Protein AF-A0A958JFS1-F1 (afdb_monomer)

Structure (mmCIF, N/CA/C/O backbone):
data_AF-A0A958JFS1-F1
#
_entry.id   AF-A0A958JFS1-F1
#
loop_
_atom_site.group_PDB
_atom_site.id
_atom_site.type_symbol
_atom_site.label_atom_id
_atom_site.label_alt_id
_atom_site.label_comp_id
_atom_site.label_asym_id
_atom_site.label_entity_id
_atom_site.label_seq_id
_atom_site.pdbx_PDB_ins_code
_atom_site.Cartn_x
_atom_site.Cartn_y
_atom_site.Cartn_z
_atom_site.occupancy
_atom_site.B_iso_or_equiv
_atom_site.auth_seq_id
_atom_site.auth_comp_id
_atom_site.auth_asym_id
_atom_site.auth_atom_id
_atom_site.pdbx_PDB_model_num
ATOM 1 N N . MET A 1 1 ? -8.780 -6.084 36.131 1.00 48.03 1 MET A N 1
ATOM 2 C CA . MET A 1 1 ? -8.781 -6.385 34.684 1.00 48.03 1 MET A CA 1
ATOM 3 C C . MET A 1 1 ? -9.767 -5.438 34.034 1.00 48.03 1 MET A C 1
ATOM 5 O O . MET A 1 1 ? -10.961 -5.590 34.264 1.00 48.03 1 MET A O 1
ATOM 9 N N . SER A 1 2 ? -9.287 -4.419 33.327 1.00 59.31 2 SER A N 1
ATOM 10 C CA . SER A 1 2 ? -10.166 -3.522 32.574 1.00 59.31 2 SER A CA 1
ATOM 11 C C . SER A 1 2 ? -10.722 -4.296 31.380 1.00 59.31 2 SER A C 1
ATOM 13 O O . SER A 1 2 ? -9.956 -4.903 30.636 1.00 59.31 2 SER A O 1
ATOM 15 N N . ARG A 1 3 ? -12.049 -4.356 31.252 1.00 79.31 3 ARG A N 1
ATOM 16 C CA . ARG A 1 3 ? -12.719 -4.948 30.090 1.00 79.31 3 ARG A CA 1
ATOM 17 C C . ARG A 1 3 ? -12.800 -3.880 29.006 1.00 79.31 3 ARG A C 1
ATOM 19 O O . ARG A 1 3 ? -13.149 -2.745 29.317 1.00 79.31 3 ARG A O 1
ATOM 26 N N . VAL A 1 4 ? -12.476 -4.242 27.768 1.00 80.12 4 VAL A N 1
ATOM 27 C CA . VAL A 1 4 ? -12.742 -3.374 26.616 1.00 80.12 4 VAL A CA 1
ATOM 28 C C . VAL A 1 4 ? -14.264 -3.210 26.513 1.00 80.12 4 VAL A C 1
ATOM 30 O O . VAL A 1 4 ? -14.964 -4.226 26.581 1.00 80.12 4 VAL A O 1
ATOM 33 N N . PRO A 1 5 ? -14.798 -1.980 26.426 1.00 84.69 5 PRO A N 1
ATOM 34 C CA . PRO A 1 5 ? -16.216 -1.781 26.169 1.00 84.69 5 PRO A CA 1
ATOM 35 C C . PRO A 1 5 ? -16.504 -2.271 24.750 1.00 84.69 5 PRO A C 1
ATOM 37 O O . PRO A 1 5 ? -15.984 -1.715 23.794 1.00 84.69 5 PRO A O 1
ATOM 40 N N . VAL A 1 6 ? -17.278 -3.347 24.621 1.00 85.69 6 VAL A N 1
ATOM 41 C CA . VAL A 1 6 ? -17.679 -3.898 23.322 1.00 85.69 6 VAL A CA 1
ATOM 42 C C . VAL A 1 6 ? -19.110 -3.459 23.056 1.00 85.69 6 VAL A C 1
ATOM 44 O O . VAL A 1 6 ? -19.997 -3.745 23.862 1.00 85.69 6 VAL A O 1
ATOM 47 N N . VAL A 1 7 ? -19.318 -2.751 21.949 1.00 88.25 7 VAL A N 1
ATOM 48 C CA . VAL A 1 7 ? -20.652 -2.391 21.455 1.00 88.25 7 VAL A CA 1
ATOM 49 C C . VAL A 1 7 ? -21.212 -3.557 20.642 1.00 88.25 7 VAL A C 1
ATOM 51 O O . VAL A 1 7 ? -20.492 -4.171 19.855 1.00 88.25 7 VAL A O 1
ATOM 54 N N . ASP A 1 8 ? -22.491 -3.865 20.848 1.00 88.56 8 ASP A N 1
ATOM 55 C CA . ASP A 1 8 ? -23.222 -4.824 20.0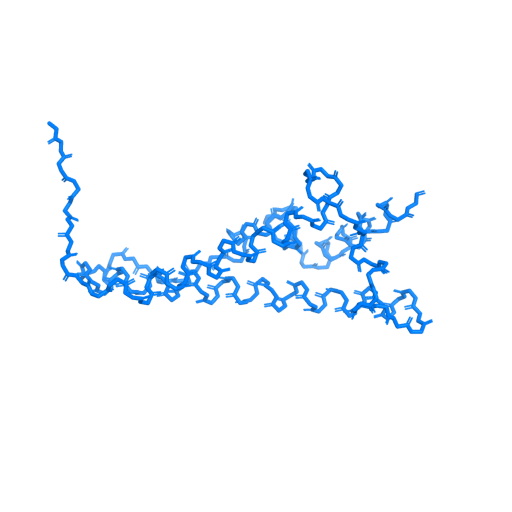20 1.00 88.56 8 ASP A CA 1
ATOM 56 C C . ASP A 1 8 ? -23.572 -4.158 18.681 1.00 88.56 8 ASP A C 1
ATOM 58 O O . ASP A 1 8 ? -24.324 -3.182 18.638 1.00 88.56 8 ASP A O 1
ATOM 62 N N . MET A 1 9 ? -22.960 -4.633 17.598 1.00 90.69 9 MET A N 1
ATOM 63 C CA . MET A 1 9 ? -23.079 -4.067 16.254 1.00 90.69 9 MET A CA 1
ATOM 64 C C . MET A 1 9 ? -23.013 -5.177 15.203 1.00 90.69 9 MET A C 1
ATOM 66 O O . MET A 1 9 ? -22.471 -6.250 15.459 1.00 90.69 9 MET A O 1
ATOM 70 N N . ASP A 1 10 ? -23.510 -4.918 13.992 1.00 91.88 10 ASP A N 1
ATOM 71 C CA . ASP A 1 10 ? -23.326 -5.867 12.893 1.00 91.88 10 ASP A CA 1
ATOM 72 C C . ASP A 1 10 ? -21.837 -6.006 12.537 1.00 91.88 10 ASP A C 1
ATOM 74 O O . ASP A 1 10 ? -21.156 -5.043 12.180 1.00 91.88 10 ASP A O 1
ATOM 78 N N . HIS A 1 11 ? -21.33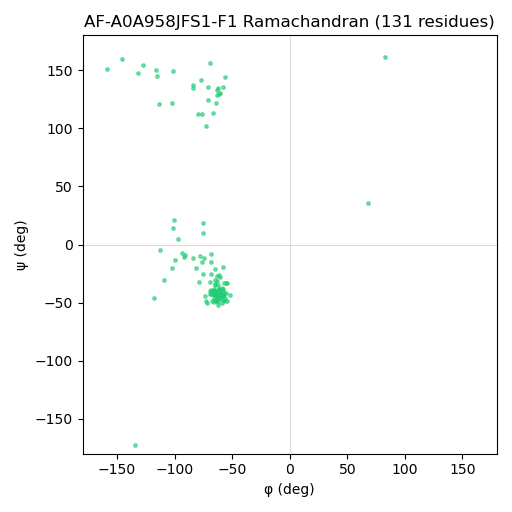5 -7.237 12.616 1.00 92.25 11 HIS A N 1
ATOM 79 C CA . HIS A 1 11 ? -19.947 -7.568 12.308 1.00 92.25 11 HIS A CA 1
ATOM 80 C C . HIS A 1 11 ? -19.745 -8.014 10.857 1.00 92.25 11 HIS A C 1
ATOM 82 O O . HIS A 1 11 ? -18.601 -8.164 10.428 1.00 92.25 11 HIS A O 1
ATOM 88 N N . THR A 1 12 ? -20.817 -8.202 10.080 1.00 95.94 12 THR A N 1
ATOM 89 C CA . THR A 1 12 ? -20.738 -8.735 8.712 1.00 95.94 12 THR A CA 1
ATOM 90 C C . THR A 1 12 ? -19.838 -7.876 7.825 1.00 95.94 12 THR A C 1
ATOM 92 O O . THR A 1 12 ? -18.943 -8.399 7.155 1.00 95.94 12 THR A O 1
ATOM 95 N N . ARG A 1 13 ? -20.023 -6.548 7.847 1.00 96.44 13 ARG A N 1
ATOM 96 C CA . ARG A 1 13 ? -19.222 -5.626 7.030 1.00 96.44 13 ARG A CA 1
ATOM 97 C C . ARG A 1 13 ? -17.777 -5.468 7.533 1.00 96.44 13 ARG A C 1
ATOM 99 O O . ARG A 1 13 ? -16.890 -5.648 6.697 1.00 96.44 13 ARG A O 1
ATOM 106 N N . PRO A 1 14 ? -17.501 -5.217 8.831 1.00 96.44 14 PRO A N 1
ATOM 107 C CA . PRO A 1 14 ? -16.129 -5.182 9.350 1.00 96.44 14 PRO A CA 1
ATOM 108 C C . PRO A 1 14 ? -15.330 -6.455 9.067 1.00 96.44 14 PRO A C 1
ATOM 110 O O . PRO A 1 14 ? -14.177 -6.379 8.653 1.00 96.44 14 PRO A O 1
ATOM 113 N N . VAL A 1 15 ? -15.944 -7.635 9.223 1.00 97.69 15 VAL A N 1
ATOM 114 C CA . VAL A 1 15 ? -15.282 -8.913 8.918 1.00 97.69 15 VAL A CA 1
ATOM 115 C C . VAL A 1 15 ? -14.951 -9.011 7.429 1.00 97.69 15 VAL A C 1
ATOM 117 O O . VAL A 1 15 ? -13.834 -9.390 7.081 1.00 97.69 15 VAL A O 1
ATOM 120 N N . ALA A 1 16 ? -15.875 -8.625 6.544 1.00 98.31 16 ALA A N 1
ATOM 121 C CA . ALA A 1 16 ? -15.618 -8.618 5.106 1.00 98.31 16 ALA A CA 1
ATOM 122 C C . ALA A 1 16 ? -14.486 -7.650 4.717 1.00 98.31 16 ALA A C 1
ATOM 124 O O . ALA A 1 16 ? -13.633 -8.014 3.910 1.00 98.31 16 ALA A O 1
ATOM 125 N N . ILE A 1 17 ? -14.448 -6.449 5.308 1.00 98.31 17 ILE A N 1
ATOM 126 C CA . ILE A 1 17 ? -13.364 -5.481 5.089 1.00 98.31 17 ILE A CA 1
ATOM 127 C C . ILE A 1 17 ? 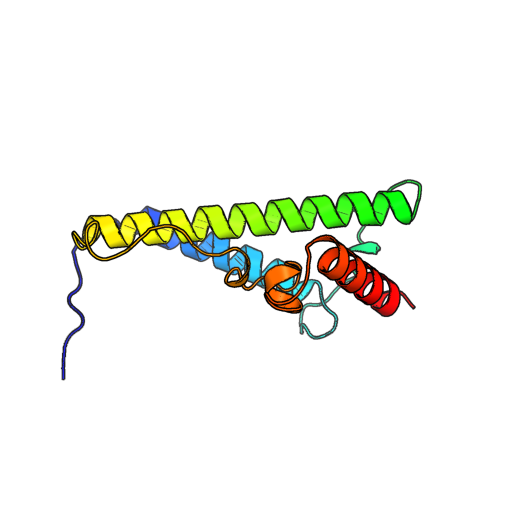-12.032 -6.057 5.579 1.00 98.31 17 ILE A C 1
ATOM 129 O O . ILE A 1 17 ? -11.072 -6.086 4.819 1.00 98.31 17 ILE A O 1
ATOM 133 N N . ALA A 1 18 ? -11.980 -6.597 6.798 1.00 98.06 18 ALA A N 1
ATOM 134 C CA . ALA A 1 18 ? -10.764 -7.189 7.354 1.00 98.06 18 ALA A CA 1
ATOM 135 C C . ALA A 1 18 ? -10.216 -8.338 6.489 1.00 98.06 18 ALA A C 1
ATOM 137 O O . ALA A 1 18 ? -9.004 -8.465 6.318 1.00 98.06 18 ALA A O 1
ATOM 138 N N . MET A 1 19 ? -11.096 -9.162 5.911 1.00 98.44 19 MET A N 1
ATOM 139 C CA . MET A 1 19 ? -10.691 -10.212 4.973 1.00 98.44 19 MET A CA 1
ATOM 140 C C . MET A 1 19 ? -10.092 -9.637 3.683 1.00 98.44 19 MET A C 1
ATOM 142 O O . MET A 1 19 ? -9.082 -10.161 3.219 1.00 98.44 19 MET A O 1
ATOM 146 N N . GLN A 1 20 ? -10.680 -8.570 3.129 1.00 98.38 20 GLN A N 1
ATOM 147 C CA . GLN A 1 20 ? -10.164 -7.896 1.930 1.00 98.38 20 GLN A CA 1
ATOM 148 C C . GLN A 1 20 ? -8.804 -7.240 2.191 1.00 98.38 20 GLN A C 1
ATOM 150 O O . GLN A 1 20 ? -7.860 -7.516 1.456 1.00 98.38 20 GLN A O 1
ATOM 155 N N . LEU A 1 21 ? -8.681 -6.468 3.278 1.00 98.31 21 LEU A N 1
ATOM 156 C CA . LEU A 1 21 ? -7.425 -5.839 3.704 1.00 98.31 21 LEU A CA 1
ATOM 157 C C . LEU A 1 21 ? -6.312 -6.885 3.850 1.00 98.31 21 LEU A C 1
ATOM 159 O O . LEU A 1 21 ? -5.239 -6.745 3.273 1.00 98.31 21 LEU A O 1
ATOM 163 N N . ARG A 1 22 ? -6.596 -7.992 4.553 1.00 98.25 22 ARG A N 1
ATOM 164 C CA . ARG A 1 22 ? -5.641 -9.094 4.731 1.00 98.25 22 ARG A CA 1
ATOM 165 C C . ARG A 1 22 ? -5.180 -9.679 3.398 1.00 98.25 22 ARG A C 1
ATOM 167 O O . ARG A 1 22 ? -3.998 -9.979 3.258 1.00 98.25 22 ARG A O 1
ATOM 174 N N . GLU A 1 23 ? -6.099 -9.907 2.464 1.00 98.25 23 GLU A N 1
ATOM 175 C CA . GLU A 1 23 ? -5.759 -10.500 1.170 1.00 98.25 23 GLU A CA 1
ATOM 176 C C . GLU A 1 23 ? -4.903 -9.552 0.325 1.00 98.25 23 GLU A C 1
ATOM 178 O O . GLU A 1 23 ? -3.906 -9.977 -0.252 1.00 98.25 23 GLU A O 1
ATOM 183 N N . MET A 1 24 ? -5.224 -8.256 0.329 1.00 98.19 24 MET A N 1
ATOM 184 C CA . MET A 1 24 ? -4.424 -7.234 -0.349 1.00 98.19 24 MET A CA 1
ATOM 185 C C . MET A 1 24 ? -3.018 -7.127 0.250 1.00 98.19 24 MET A C 1
ATOM 187 O O . MET A 1 24 ? -2.042 -7.187 -0.492 1.00 98.19 24 MET A O 1
ATOM 191 N N . SER A 1 25 ? -2.893 -7.055 1.581 1.00 97.81 25 SER A N 1
ATOM 192 C CA . SER A 1 25 ? -1.586 -7.036 2.254 1.00 97.81 25 SER A CA 1
ATOM 193 C C . SER A 1 25 ? -0.779 -8.305 1.989 1.00 97.81 25 SER A C 1
ATOM 195 O O . SER A 1 25 ? 0.435 -8.234 1.824 1.00 97.81 25 SER A O 1
ATOM 197 N N . LYS A 1 26 ? -1.434 -9.474 1.936 1.00 97.19 26 LYS A N 1
ATOM 198 C CA . LYS A 1 26 ? -0.765 -10.729 1.580 1.00 97.19 26 LYS A CA 1
ATOM 199 C C . LYS A 1 26 ? -0.252 -10.685 0.142 1.00 97.19 26 LYS A C 1
ATOM 201 O O . LYS A 1 26 ? 0.907 -11.009 -0.078 1.00 97.19 26 LYS A O 1
ATOM 206 N N . SER A 1 27 ? -1.087 -10.268 -0.808 1.00 95.75 27 SER A N 1
ATOM 207 C CA . SER A 1 27 ? -0.699 -10.174 -2.217 1.00 95.75 27 SER A CA 1
ATOM 208 C C . SER A 1 27 ? 0.446 -9.186 -2.442 1.00 95.75 27 SER A C 1
ATOM 210 O O . SER A 1 27 ? 1.313 -9.455 -3.268 1.00 95.75 27 SER A O 1
ATOM 212 N N . ASP A 1 28 ? 0.453 -8.056 -1.732 1.00 97.06 28 ASP A N 1
ATOM 213 C CA . ASP A 1 28 ? 1.554 -7.090 -1.766 1.00 97.06 28 ASP A CA 1
ATOM 214 C C . ASP A 1 28 ? 2.837 -7.684 -1.181 1.00 97.06 28 ASP A C 1
ATOM 216 O O . ASP A 1 28 ? 3.888 -7.594 -1.802 1.00 97.06 28 ASP A O 1
ATOM 220 N N . TRP A 1 29 ? 2.760 -8.356 -0.032 1.00 95.94 29 TRP A N 1
ATOM 221 C CA . TRP A 1 29 ? 3.928 -8.989 0.580 1.00 95.94 29 TRP A CA 1
ATOM 222 C C . TRP A 1 29 ? 4.512 -10.112 -0.290 1.00 95.94 29 TRP A C 1
ATOM 224 O O . TRP A 1 29 ? 5.725 -10.182 -0.487 1.00 95.94 29 TRP A O 1
ATOM 234 N N . ASP A 1 30 ? 3.655 -10.961 -0.859 1.00 95.81 30 ASP A N 1
ATOM 235 C CA . ASP A 1 30 ? 4.047 -12.093 -1.708 1.00 95.81 30 ASP A CA 1
ATOM 236 C C . ASP A 1 30 ? 4.638 -11.666 -3.062 1.00 95.81 30 ASP A C 1
ATOM 238 O O . ASP A 1 30 ? 5.186 -12.495 -3.790 1.00 95.81 30 ASP A O 1
ATOM 242 N N . ALA A 1 31 ? 4.578 -10.372 -3.389 1.00 93.19 31 ALA A N 1
ATOM 243 C CA . ALA A 1 31 ? 5.207 -9.790 -4.567 1.00 93.19 31 ALA A CA 1
ATOM 244 C C . ALA A 1 31 ? 6.724 -9.568 -4.422 1.00 93.19 31 ALA A C 1
ATOM 246 O O . ALA A 1 31 ? 7.377 -9.254 -5.418 1.00 93.19 31 ALA A O 1
ATOM 247 N N . TYR A 1 32 ? 7.289 -9.729 -3.221 1.00 91.44 32 TYR A N 1
ATOM 248 C CA . TYR A 1 32 ? 8.705 -9.473 -2.940 1.00 91.44 32 TYR A CA 1
ATOM 249 C C . TYR A 1 32 ? 9.451 -10.748 -2.551 1.00 91.44 32 TYR A C 1
ATOM 251 O O . TYR A 1 32 ? 8.917 -11.599 -1.841 1.00 91.44 32 TYR A O 1
ATOM 259 N N . GLU A 1 33 ? 10.723 -10.850 -2.952 1.00 89.56 33 GLU A N 1
ATOM 260 C CA . GLU A 1 33 ? 11.574 -12.040 -2.750 1.00 89.56 33 GLU A CA 1
ATOM 261 C C . GLU A 1 33 ? 11.741 -12.462 -1.282 1.00 89.56 33 GLU A C 1
ATOM 263 O O . GLU A 1 33 ? 12.110 -13.597 -0.985 1.00 89.56 33 GLU A O 1
ATOM 268 N N . THR A 1 34 ? 11.470 -11.556 -0.344 1.00 88.88 34 THR A N 1
ATOM 269 C CA . THR A 1 34 ? 11.506 -11.835 1.094 1.00 88.88 34 THR A CA 1
ATOM 270 C C . THR A 1 34 ? 10.300 -12.628 1.595 1.00 88.88 34 THR A C 1
ATOM 272 O O . THR A 1 34 ? 10.345 -13.135 2.720 1.00 88.88 34 THR A O 1
ATOM 275 N N . SER A 1 35 ? 9.221 -12.733 0.813 1.00 93.69 35 SER A N 1
ATOM 276 C CA . SER A 1 35 ? 8.078 -13.569 1.169 1.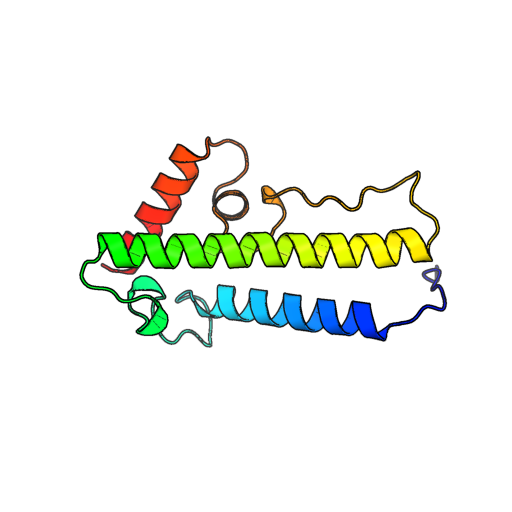00 93.69 35 SER A CA 1
ATOM 277 C C . SER A 1 35 ? 8.359 -15.049 0.922 1.00 93.69 35 SER A C 1
ATOM 279 O O . SER A 1 35 ? 8.947 -15.444 -0.081 1.00 93.69 35 SER A O 1
ATOM 281 N N . TRP A 1 36 ? 7.859 -15.891 1.828 1.00 91.62 36 TRP A N 1
ATOM 282 C CA . TRP A 1 36 ? 7.887 -17.348 1.687 1.00 91.62 36 TRP A CA 1
ATOM 283 C C . TRP A 1 36 ? 7.076 -17.856 0.493 1.00 91.62 36 TRP A C 1
ATOM 285 O O . TRP A 1 36 ? 7.391 -18.920 -0.036 1.00 91.62 36 TRP A O 1
ATOM 295 N N . ASP A 1 37 ? 6.055 -17.102 0.079 1.00 93.94 37 ASP A N 1
ATOM 296 C CA . ASP A 1 37 ? 5.160 -17.451 -1.026 1.00 93.94 37 ASP A CA 1
ATOM 297 C C . ASP A 1 37 ? 5.514 -16.685 -2.320 1.00 93.94 37 ASP A C 1
ATOM 299 O O . ASP A 1 37 ? 4.720 -16.659 -3.262 1.00 93.94 37 ASP A O 1
ATOM 303 N N . PHE A 1 38 ? 6.701 -16.065 -2.393 1.00 92.69 38 PHE A N 1
ATOM 304 C CA . PHE A 1 38 ? 7.148 -15.355 -3.590 1.00 92.69 38 PHE A CA 1
ATOM 305 C C . PHE A 1 38 ? 7.234 -16.286 -4.805 1.00 92.69 38 PHE A C 1
ATOM 307 O O . PHE A 1 38 ? 7.844 -17.357 -4.762 1.00 92.69 38 PHE A O 1
ATOM 314 N N . THR A 1 39 ? 6.640 -15.856 -5.920 1.00 90.31 39 THR A N 1
ATOM 315 C CA . THR A 1 39 ? 6.586 -16.645 -7.163 1.00 90.31 39 THR A CA 1
ATOM 316 C C . THR A 1 39 ? 7.300 -15.964 -8.324 1.00 90.31 39 THR A C 1
ATOM 318 O O . THR A 1 39 ? 8.045 -16.613 -9.060 1.00 90.31 39 THR A O 1
ATOM 321 N N . THR A 1 40 ? 7.065 -14.668 -8.528 1.00 91.19 40 THR A N 1
ATOM 322 C CA . THR A 1 40 ? 7.654 -13.899 -9.623 1.00 91.19 40 THR A CA 1
ATOM 323 C C . THR A 1 40 ? 7.635 -12.409 -9.313 1.00 91.19 40 THR A C 1
ATOM 325 O O . THR A 1 40 ? 6.729 -11.925 -8.638 1.00 91.19 40 THR A O 1
ATOM 328 N N . LEU A 1 41 ? 8.605 -11.672 -9.857 1.00 91.88 41 LEU A N 1
ATOM 329 C CA . LEU A 1 41 ? 8.609 -10.215 -9.781 1.00 91.88 41 LEU A CA 1
ATOM 330 C C . LEU A 1 41 ? 7.385 -9.655 -10.525 1.00 91.88 41 LEU A C 1
ATOM 332 O O . LEU A 1 41 ? 7.171 -10.026 -11.687 1.00 91.88 41 LEU A O 1
ATOM 336 N N . PRO A 1 42 ? 6.626 -8.707 -9.944 1.00 92.81 42 PRO A N 1
ATOM 337 C CA . PRO A 1 42 ? 5.447 -8.129 -10.592 1.00 92.81 42 PRO A CA 1
ATOM 338 C C . PRO A 1 42 ? 5.734 -7.530 -11.971 1.00 92.81 42 PRO A C 1
ATOM 340 O O . PRO A 1 42 ? 4.915 -7.628 -12.882 1.00 92.81 42 PRO A O 1
ATOM 343 N N . LEU A 1 43 ? 6.936 -6.977 -12.172 1.00 93.81 43 LEU A N 1
ATOM 344 C CA . LEU A 1 43 ? 7.374 -6.442 -13.465 1.00 93.81 43 LEU A CA 1
ATOM 345 C C . LEU A 1 43 ? 7.428 -7.514 -14.570 1.00 93.81 43 LEU A C 1
ATOM 347 O O . LEU A 1 43 ? 7.300 -7.200 -15.753 1.00 93.81 43 LEU A O 1
ATOM 351 N N . LEU A 1 44 ? 7.617 -8.780 -14.197 1.00 91.88 44 LEU A N 1
ATOM 352 C CA . LEU A 1 44 ? 7.699 -9.918 -15.112 1.00 91.88 44 LEU A CA 1
ATOM 353 C C . LEU A 1 44 ? 6.397 -10.704 -15.219 1.00 91.88 44 LEU A C 1
ATOM 355 O O . LEU A 1 44 ? 6.274 -11.499 -16.163 1.00 91.88 44 LEU A O 1
ATOM 359 N N . ALA A 1 45 ? 5.450 -10.464 -14.309 1.00 91.44 45 ALA A N 1
ATOM 360 C CA . ALA A 1 45 ? 4.169 -11.143 -14.266 1.00 91.44 45 ALA A CA 1
ATOM 361 C C . ALA A 1 45 ? 3.398 -10.951 -15.590 1.00 91.44 45 ALA A C 1
ATOM 363 O O . ALA A 1 45 ? 3.332 -9.832 -16.119 1.00 91.44 45 ALA A O 1
ATOM 364 N N . PRO A 1 46 ? 2.788 -12.019 -16.144 1.00 90.00 46 PRO A N 1
ATOM 365 C CA . PRO A 1 46 ? 2.035 -11.941 -17.396 1.00 90.00 46 PRO A CA 1
ATOM 366 C C . PRO A 1 46 ? 0.931 -10.878 -17.383 1.00 90.00 46 PRO A C 1
ATOM 368 O O . PRO A 1 46 ? 0.694 -10.236 -18.404 1.00 90.00 46 PRO A O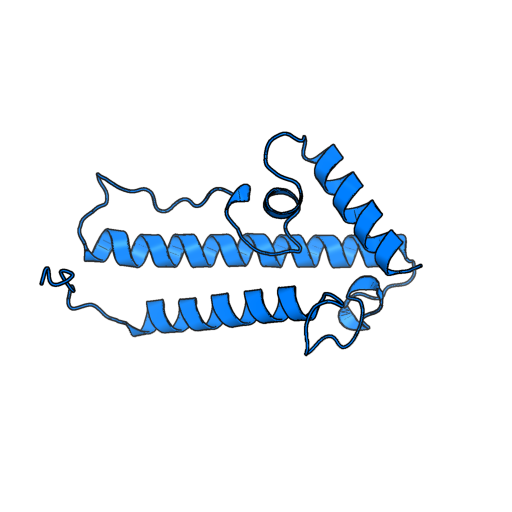 1
ATOM 371 N N . ASP A 1 47 ? 0.315 -10.650 -16.223 1.00 89.38 47 ASP A N 1
ATOM 372 C CA . ASP A 1 47 ? -0.803 -9.720 -16.058 1.00 89.38 47 ASP A CA 1
ATOM 373 C C . ASP A 1 47 ? -0.400 -8.252 -16.244 1.00 89.38 47 ASP A C 1
ATOM 375 O O . ASP A 1 47 ? -1.226 -7.433 -16.651 1.00 89.38 47 ASP A O 1
ATOM 379 N N . HIS A 1 48 ? 0.871 -7.910 -16.011 1.00 90.00 48 HIS A N 1
ATOM 380 C CA . HIS A 1 48 ? 1.386 -6.547 -16.173 1.00 90.00 48 HIS A CA 1
ATOM 381 C C . HIS A 1 48 ? 2.182 -6.357 -17.467 1.00 90.00 48 HIS A C 1
ATOM 383 O O . HIS A 1 48 ? 2.314 -5.226 -17.942 1.00 90.00 48 HIS A O 1
ATOM 389 N N . ARG A 1 49 ? 2.671 -7.444 -18.076 1.00 91.44 49 ARG A N 1
ATOM 390 C CA . ARG A 1 49 ? 3.515 -7.397 -19.275 1.00 91.44 49 ARG A CA 1
ATOM 391 C C . ARG A 1 49 ? 2.791 -6.759 -20.463 1.00 91.44 49 ARG A C 1
ATOM 393 O O . ARG A 1 49 ? 1.694 -7.160 -20.848 1.00 91.44 49 ARG A O 1
ATOM 400 N N . VAL A 1 50 ? 3.459 -5.795 -21.087 1.00 93.62 50 VAL A N 1
ATOM 401 C CA . VAL A 1 50 ? 3.058 -5.171 -22.359 1.00 93.62 50 VAL A CA 1
ATOM 402 C C . VAL A 1 50 ? 4.27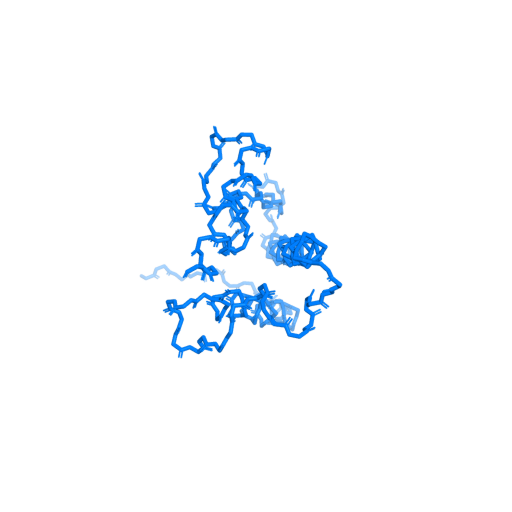2 -5.053 -23.292 1.00 93.62 50 VAL A C 1
ATOM 404 O O . VAL A 1 50 ? 5.333 -5.603 -23.005 1.00 93.62 50 VAL A O 1
ATOM 407 N N . GLU A 1 51 ? 4.125 -4.364 -24.428 1.00 93.94 51 GLU A N 1
ATOM 408 C CA . GLU A 1 51 ? 5.119 -4.333 -25.517 1.00 93.94 51 GLU A CA 1
ATOM 409 C C . GLU A 1 51 ? 6.514 -3.846 -25.099 1.00 93.94 51 GLU A C 1
ATOM 411 O O . GLU A 1 51 ? 7.518 -4.308 -25.637 1.00 93.94 51 GLU A O 1
ATOM 416 N N . THR A 1 52 ? 6.593 -2.914 -24.145 1.00 95.88 52 THR A N 1
ATOM 417 C CA . THR A 1 52 ? 7.863 -2.352 -23.670 1.00 95.88 52 THR A CA 1
ATOM 418 C C . THR A 1 52 ? 7.978 -2.437 -22.155 1.00 95.88 52 THR A C 1
ATOM 420 O O . THR A 1 52 ? 6.975 -2.422 -21.435 1.00 95.88 52 THR A O 1
ATOM 423 N N . LEU A 1 53 ? 9.216 -2.466 -21.654 1.00 94.00 53 LEU A N 1
ATOM 424 C CA . LEU A 1 53 ? 9.485 -2.443 -20.215 1.00 94.00 53 LEU A CA 1
ATOM 425 C C . LEU A 1 53 ? 8.953 -1.160 -19.563 1.00 94.00 53 LEU A C 1
ATOM 427 O O . LEU A 1 53 ? 8.362 -1.214 -18.491 1.00 94.00 53 LEU A O 1
ATOM 431 N N . GLN A 1 54 ? 9.094 -0.018 -20.243 1.00 95.19 54 GLN A N 1
ATOM 432 C CA . GLN A 1 54 ? 8.566 1.262 -19.769 1.00 95.19 54 GLN A CA 1
ATOM 433 C C . GLN A 1 54 ? 7.041 1.223 -19.615 1.00 95.19 54 GLN A C 1
ATOM 435 O O . GLN A 1 54 ? 6.518 1.656 -18.591 1.00 95.19 54 GLN A O 1
ATOM 440 N N . ALA A 1 55 ? 6.325 0.692 -20.609 1.00 96.44 55 ALA A N 1
ATOM 441 C CA . ALA A 1 55 ? 4.873 0.572 -20.532 1.00 96.44 55 ALA A CA 1
ATOM 442 C C . ALA A 1 55 ? 4.438 -0.482 -19.494 1.00 96.44 55 ALA A C 1
ATOM 444 O O . ALA A 1 55 ? 3.425 -0.295 -18.825 1.00 96.44 55 ALA A O 1
ATOM 445 N N . THR A 1 56 ? 5.230 -1.544 -19.306 1.00 96.56 56 THR A N 1
ATOM 446 C CA . THR A 1 56 ? 4.999 -2.572 -18.274 1.00 96.56 56 THR A CA 1
ATOM 447 C C . THR A 1 56 ? 5.123 -1.971 -16.880 1.00 96.56 56 THR A C 1
ATOM 449 O O . THR A 1 56 ? 4.216 -2.125 -16.067 1.00 96.56 56 THR A O 1
ATOM 452 N N . TYR A 1 57 ? 6.182 -1.196 -16.631 1.00 96.50 57 TYR A N 1
ATOM 453 C CA . TYR A 1 57 ? 6.344 -0.462 -15.379 1.00 96.50 57 TYR A CA 1
ATOM 454 C C . TYR A 1 57 ? 5.200 0.533 -15.151 1.00 96.50 57 TYR A C 1
ATOM 456 O O . TYR A 1 57 ? 4.651 0.583 -14.058 1.00 96.50 57 TYR A O 1
ATOM 464 N N . ALA A 1 58 ? 4.793 1.297 -16.171 1.00 96.81 58 ALA A N 1
ATOM 465 C CA . ALA A 1 58 ? 3.682 2.242 -16.036 1.00 96.81 58 ALA A CA 1
ATOM 466 C C . ALA A 1 58 ? 2.363 1.543 -15.657 1.00 96.81 58 ALA A C 1
ATOM 468 O O . ALA A 1 58 ? 1.635 2.028 -14.793 1.00 96.81 58 ALA A O 1
ATOM 469 N N . ARG A 1 59 ? 2.078 0.380 -16.259 1.00 97.19 59 ARG A N 1
ATOM 470 C CA . ARG A 1 59 ? 0.906 -0.439 -15.920 1.00 97.19 59 ARG A CA 1
ATOM 471 C C . ARG A 1 59 ? 0.984 -0.996 -14.500 1.00 97.19 59 ARG A C 1
ATOM 473 O O . ARG A 1 59 ? -0.012 -0.961 -13.784 1.00 97.19 59 ARG A O 1
ATOM 480 N N . LEU A 1 60 ? 2.151 -1.491 -14.099 1.00 96.88 60 LEU A N 1
ATOM 481 C CA . LEU A 1 60 ? 2.392 -1.988 -12.747 1.00 96.88 60 LEU A CA 1
ATOM 482 C C . LEU A 1 60 ? 2.237 -0.874 -11.701 1.00 96.88 60 LEU A C 1
ATOM 484 O O . LEU A 1 60 ? 1.548 -1.055 -10.705 1.00 96.88 60 LEU A O 1
ATOM 488 N N . ARG A 1 61 ? 2.803 0.308 -11.962 1.00 97.38 61 ARG A N 1
ATOM 489 C CA . ARG A 1 61 ? 2.689 1.469 -11.074 1.00 97.38 61 ARG A CA 1
ATOM 490 C C . ARG A 1 61 ? 1.242 1.924 -10.903 1.00 97.38 61 ARG A C 1
ATOM 492 O O . ARG A 1 61 ? 0.861 2.260 -9.785 1.00 97.38 61 ARG A O 1
ATOM 499 N N . ALA A 1 62 ? 0.452 1.923 -11.979 1.00 97.50 62 ALA A N 1
ATOM 500 C CA . ALA A 1 62 ? -0.979 2.214 -11.906 1.00 97.50 62 ALA A CA 1
ATOM 501 C C . ALA A 1 62 ? -1.714 1.180 -11.038 1.00 97.50 62 ALA A C 1
ATOM 503 O O . ALA A 1 62 ? -2.456 1.560 -10.142 1.00 97.50 62 ALA A O 1
ATOM 504 N N . HIS A 1 63 ? -1.421 -0.111 -11.220 1.00 97.31 63 HIS A N 1
ATOM 505 C CA . HIS A 1 63 ? -1.990 -1.168 -10.385 1.00 97.31 63 HIS A CA 1
ATOM 506 C C . HIS A 1 63 ? -1.655 -0.999 -8.893 1.00 97.31 63 HIS A C 1
ATOM 508 O O . HIS A 1 63 ? -2.534 -1.141 -8.047 1.00 97.31 63 HIS A O 1
ATOM 514 N N . TRP A 1 64 ? -0.409 -0.652 -8.559 1.00 97.75 64 TRP A N 1
ATOM 515 C CA . TRP A 1 64 ? -0.013 -0.351 -7.179 1.00 97.75 64 TRP A CA 1
ATOM 516 C C . TRP A 1 64 ? -0.706 0.894 -6.614 1.00 97.75 64 TRP A C 1
ATOM 518 O O . TRP A 1 64 ? -1.033 0.914 -5.426 1.00 97.75 64 TRP A O 1
ATOM 528 N N . GLN A 1 65 ? -0.972 1.911 -7.446 1.00 98.12 65 GLN A N 1
ATOM 529 C CA . GLN A 1 65 ? -1.777 3.061 -7.023 1.00 98.12 65 GLN A CA 1
ATOM 530 C C . GLN A 1 65 ? -3.193 2.620 -6.663 1.00 98.12 65 GLN A C 1
ATOM 532 O O . GLN A 1 65 ? -3.638 2.888 -5.554 1.00 98.12 65 GLN A O 1
ATOM 537 N N . ASP A 1 66 ? -3.853 1.887 -7.564 1.00 98.31 66 ASP A N 1
ATOM 538 C CA . ASP A 1 66 ? -5.219 1.401 -7.362 1.00 98.31 66 ASP A CA 1
ATOM 539 C C . ASP A 1 66 ? -5.316 0.528 -6.100 1.00 98.31 66 ASP A C 1
ATOM 541 O O . ASP A 1 66 ? -6.264 0.643 -5.325 1.00 98.31 66 ASP A O 1
ATOM 545 N N . MET A 1 67 ? -4.311 -0.322 -5.858 1.00 98.19 67 MET A N 1
ATOM 546 C CA . MET A 1 67 ? -4.232 -1.152 -4.655 1.00 98.19 67 MET A CA 1
ATOM 547 C C . MET A 1 67 ? -4.091 -0.307 -3.381 1.00 98.19 67 MET A C 1
ATOM 549 O O . MET A 1 67 ? -4.754 -0.587 -2.383 1.00 98.19 67 MET A O 1
ATOM 553 N N . THR A 1 68 ? -3.257 0.735 -3.413 1.00 98.38 68 THR A N 1
ATOM 554 C CA . THR A 1 68 ? -3.058 1.652 -2.280 1.00 98.38 68 THR A CA 1
ATOM 555 C C . THR A 1 68 ? -4.316 2.472 -1.996 1.00 98.38 68 THR A C 1
ATOM 557 O O . THR A 1 68 ? -4.722 2.601 -0.839 1.00 98.38 68 THR A O 1
ATOM 560 N N . ASP A 1 69 ? -4.973 2.975 -3.040 1.00 98.44 69 ASP A N 1
ATOM 561 C CA . ASP A 1 69 ? -6.202 3.758 -2.922 1.00 98.44 69 ASP A CA 1
ATOM 562 C C . ASP A 1 69 ? -7.358 2.903 -2.384 1.00 98.44 69 ASP A C 1
ATOM 564 O O . ASP A 1 69 ? -8.113 3.354 -1.519 1.00 98.44 69 ASP A O 1
ATOM 568 N N . GLU A 1 70 ? -7.473 1.646 -2.827 1.00 98.62 70 GLU A N 1
ATOM 569 C CA . GLU A 1 70 ? -8.483 0.717 -2.313 1.00 98.62 70 GLU A CA 1
ATOM 570 C C . GLU A 1 70 ? -8.207 0.308 -0.859 1.00 98.62 70 GLU A C 1
ATOM 572 O O . GLU A 1 70 ? -9.142 0.258 -0.058 1.00 98.62 70 GLU A O 1
ATOM 577 N N . MET A 1 71 ? -6.939 0.087 -0.484 1.00 98.62 71 MET A N 1
ATOM 578 C CA . MET A 1 71 ? -6.549 -0.186 0.906 1.00 98.62 71 MET A CA 1
ATOM 579 C C . MET A 1 71 ? -6.970 0.977 1.809 1.00 98.62 71 MET A C 1
ATOM 581 O O . MET A 1 71 ? -7.687 0.775 2.789 1.00 98.62 71 MET A O 1
ATOM 585 N N . LYS A 1 72 ? -6.624 2.209 1.417 1.00 98.69 72 LYS A N 1
ATOM 586 C CA . LYS A 1 72 ? -7.035 3.430 2.116 1.00 98.69 72 LYS A CA 1
ATOM 587 C C . LYS A 1 72 ? -8.551 3.529 2.242 1.00 98.69 72 LYS A C 1
ATOM 589 O O . LYS A 1 72 ? -9.061 3.741 3.338 1.00 98.69 72 LYS A O 1
ATOM 594 N N . ARG A 1 73 ? -9.290 3.328 1.149 1.00 98.69 73 ARG A N 1
ATOM 595 C CA . ARG A 1 73 ? -10.759 3.386 1.151 1.00 98.69 73 ARG A CA 1
ATOM 596 C C . ARG A 1 73 ? -11.368 2.386 2.141 1.00 98.69 73 ARG A C 1
ATOM 598 O O . ARG A 1 73 ? -12.326 2.722 2.838 1.00 98.69 73 ARG A O 1
ATOM 605 N N . LEU A 1 74 ? -10.837 1.165 2.187 1.00 98.62 74 LEU A N 1
ATOM 606 C CA . LEU A 1 74 ? -11.294 0.108 3.088 1.00 98.62 74 LEU A CA 1
ATOM 607 C C . LEU A 1 74 ? -10.953 0.408 4.553 1.00 98.62 74 LEU A C 1
ATOM 609 O O . LEU A 1 74 ? -11.809 0.213 5.417 1.00 98.62 74 LEU A O 1
ATOM 613 N N . GLU A 1 75 ? -9.752 0.910 4.841 1.00 98.56 75 GLU A N 1
ATOM 614 C CA . GLU A 1 75 ? -9.360 1.316 6.195 1.00 98.56 75 GLU A CA 1
ATOM 615 C C . GLU A 1 75 ? -10.223 2.477 6.711 1.00 98.56 75 GLU A C 1
ATOM 617 O O . GLU A 1 75 ? -10.730 2.418 7.832 1.00 98.56 75 GLU A O 1
ATOM 622 N N . GLU A 1 76 ? -10.493 3.484 5.878 1.00 98.50 76 GLU A N 1
ATOM 623 C CA . GLU A 1 76 ? -11.372 4.605 6.233 1.00 98.50 76 GLU A CA 1
ATOM 624 C C . GLU A 1 76 ? -12.828 4.170 6.440 1.00 98.50 76 GLU A C 1
ATOM 626 O O . GLU A 1 76 ? -13.513 4.666 7.339 1.00 98.50 76 GLU A O 1
ATOM 631 N N . GLU A 1 77 ? -13.320 3.230 5.627 1.00 98.12 77 GLU A N 1
ATOM 632 C CA . GLU A 1 77 ? -14.649 2.646 5.804 1.00 98.12 77 GLU A CA 1
ATOM 633 C C . GLU A 1 77 ? -14.735 1.849 7.112 1.00 98.12 77 GLU A C 1
ATOM 635 O O . GLU A 1 77 ? -15.711 1.983 7.852 1.00 98.12 77 GLU A O 1
ATOM 640 N N . ASN A 1 78 ? -13.701 1.070 7.436 1.00 97.88 78 ASN A N 1
ATOM 641 C CA . ASN A 1 78 ? -13.616 0.347 8.698 1.00 97.88 78 ASN A CA 1
ATOM 642 C C . ASN A 1 78 ? -13.599 1.312 9.894 1.00 97.88 78 ASN A C 1
ATOM 644 O O . ASN A 1 78 ? -14.373 1.136 10.836 1.00 97.88 78 ASN A O 1
ATOM 648 N N . ASN A 1 79 ? -12.788 2.373 9.825 1.00 97.50 79 ASN A N 1
ATOM 649 C CA . ASN A 1 79 ? -12.740 3.421 10.846 1.00 97.50 79 ASN A CA 1
ATOM 650 C C . ASN A 1 79 ? -14.107 4.083 11.027 1.00 97.50 79 ASN A C 1
ATOM 652 O O . ASN A 1 79 ? -14.553 4.244 12.160 1.00 97.50 79 ASN A O 1
ATOM 656 N N . ARG A 1 80 ? -14.814 4.398 9.934 1.00 97.62 80 ARG A N 1
ATOM 657 C CA . ARG A 1 80 ? -16.172 4.962 9.987 1.00 97.62 80 ARG A CA 1
ATOM 658 C C . ARG A 1 80 ? -17.141 4.061 10.741 1.00 97.62 80 ARG A C 1
ATOM 660 O O . ARG A 1 80 ? -17.827 4.538 11.636 1.00 97.62 80 ARG A O 1
ATOM 667 N N . ILE A 1 81 ? -17.154 2.765 10.426 1.00 96.31 81 ILE A N 1
ATOM 668 C CA . ILE A 1 81 ? -18.045 1.795 11.076 1.00 96.31 81 ILE A CA 1
ATOM 669 C C . ILE A 1 81 ? -17.819 1.768 12.595 1.00 96.31 81 ILE A C 1
ATOM 671 O O . ILE A 1 81 ? -18.785 1.770 13.359 1.00 96.31 81 ILE A O 1
ATOM 675 N N . PHE A 1 82 ? -16.562 1.777 13.047 1.00 95.44 82 PHE A N 1
ATOM 676 C CA . PHE A 1 82 ? -16.258 1.781 14.479 1.00 95.44 82 PHE A CA 1
ATOM 677 C C . PHE A 1 82 ? -16.533 3.134 15.139 1.00 95.44 82 PHE A C 1
ATOM 679 O O . PHE A 1 82 ? -17.149 3.167 16.200 1.00 95.44 82 PHE A O 1
ATOM 686 N N . ILE A 1 83 ? -16.145 4.247 14.517 1.00 95.88 83 ILE A N 1
ATOM 687 C CA . ILE A 1 83 ? -16.425 5.592 15.039 1.00 95.88 83 ILE A CA 1
ATOM 688 C C . ILE A 1 83 ? -17.935 5.788 15.231 1.00 95.88 83 ILE A C 1
ATOM 690 O O . ILE A 1 83 ? -18.355 6.265 16.286 1.00 95.88 83 ILE A O 1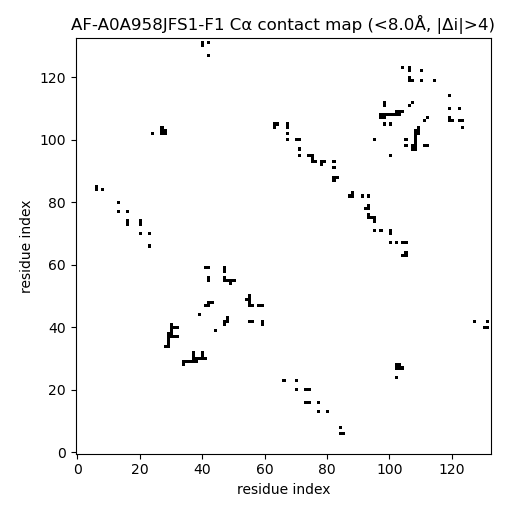
ATOM 694 N N . ASP A 1 84 ? -18.748 5.343 14.270 1.00 94.94 84 ASP A N 1
ATOM 695 C CA . ASP A 1 84 ? -20.205 5.432 14.353 1.00 94.94 84 ASP A CA 1
ATOM 696 C C . ASP A 1 84 ? -20.793 4.525 15.436 1.00 94.94 84 ASP A C 1
ATOM 698 O O . ASP A 1 84 ? -21.661 4.959 16.194 1.00 94.94 84 ASP A O 1
ATOM 702 N N . ALA A 1 85 ? -20.298 3.290 15.560 1.00 94.44 85 ALA A N 1
ATOM 703 C CA . ALA A 1 85 ? -20.758 2.358 16.587 1.00 94.44 85 ALA A CA 1
ATOM 704 C C . ALA A 1 85 ? -20.439 2.836 18.013 1.00 94.44 85 ALA A C 1
ATOM 706 O O . ALA A 1 85 ? -21.230 2.610 18.929 1.00 94.44 85 ALA A O 1
ATOM 707 N N . TYR A 1 86 ? -19.299 3.504 18.205 1.00 93.56 86 TYR A N 1
ATOM 708 C CA . TYR A 1 86 ? -18.885 4.028 19.508 1.00 93.56 86 TYR A CA 1
ATOM 709 C C . TYR A 1 86 ? -19.356 5.465 19.784 1.00 93.56 86 TYR A C 1
ATOM 711 O O . TYR A 1 86 ? -19.226 5.919 20.919 1.00 93.56 86 TYR A O 1
ATOM 719 N N . GLY A 1 87 ? -19.918 6.170 18.797 1.00 94.44 87 GLY A N 1
ATOM 720 C CA . GLY A 1 87 ? -20.342 7.565 18.951 1.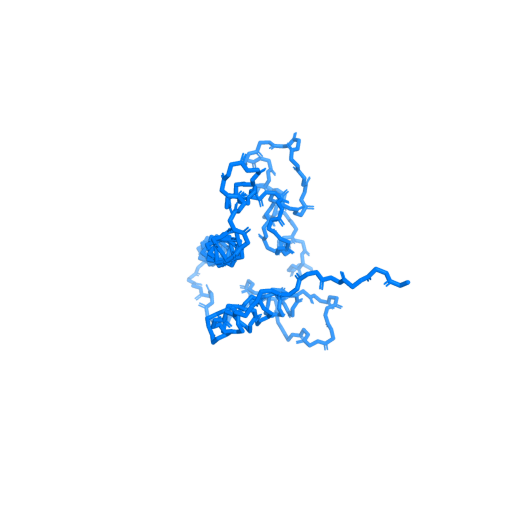00 94.44 87 GLY A CA 1
ATOM 721 C C . GLY A 1 87 ? -19.173 8.542 19.129 1.00 94.44 87 GLY A C 1
ATOM 722 O O . GLY A 1 87 ? -19.276 9.477 19.917 1.00 94.44 87 GLY A O 1
ATOM 723 N N . LEU A 1 88 ? -18.046 8.292 18.449 1.00 95.50 88 LEU A N 1
ATOM 724 C CA . LEU A 1 88 ? -16.779 9.027 18.604 1.00 95.50 88 LEU A CA 1
ATOM 725 C C . LEU A 1 88 ? -16.536 10.070 17.500 1.00 95.50 88 LEU A C 1
ATOM 727 O O . LEU A 1 88 ? -15.393 10.453 17.257 1.00 95.50 88 LEU A O 1
ATOM 731 N N . GLN A 1 89 ? -17.582 10.519 16.801 1.00 96.31 89 GLN A N 1
ATOM 732 C CA . GLN A 1 89 ? -17.449 11.421 15.647 1.00 96.31 89 GLN A CA 1
ATOM 733 C C . GLN A 1 89 ? -16.799 12.766 16.002 1.00 96.31 89 GLN A C 1
ATOM 735 O O . GLN A 1 89 ? -16.162 13.379 15.150 1.00 96.31 89 GLN A O 1
ATOM 740 N N . ASP A 1 90 ? -16.949 13.214 17.250 1.00 95.62 90 ASP A N 1
ATOM 741 C CA . ASP A 1 90 ? -16.354 14.461 17.741 1.00 95.62 90 ASP A CA 1
ATOM 742 C C . ASP A 1 90 ? -14.892 14.287 18.207 1.00 95.62 90 ASP A C 1
ATOM 744 O O . ASP A 1 90 ? -14.198 15.276 18.448 1.00 95.62 90 ASP A O 1
ATOM 748 N N . GLU A 1 91 ? -14.413 13.044 18.345 1.00 95.56 91 GLU A N 1
ATOM 749 C CA . GLU A 1 91 ? -13.081 12.716 18.878 1.00 95.56 91 GLU A CA 1
ATOM 750 C C . GLU A 1 91 ? -12.115 12.186 17.811 1.00 95.56 91 GLU A C 1
ATOM 752 O O . GLU A 1 91 ? -10.904 12.384 17.924 1.00 95.56 91 GLU A O 1
ATOM 757 N N . LEU A 1 92 ? -12.632 11.499 16.788 1.00 96.12 92 LEU A N 1
ATOM 758 C CA . LEU A 1 92 ? -11.839 10.775 15.798 1.00 96.12 92 LEU A CA 1
ATOM 759 C C . LEU A 1 92 ? -12.280 11.093 14.369 1.00 96.12 92 LEU A C 1
ATOM 761 O O . LEU A 1 92 ? -13.460 11.282 14.081 1.00 96.12 92 LEU A O 1
ATOM 765 N N . THR A 1 93 ? -11.317 11.074 13.449 1.00 96.25 93 THR A N 1
ATOM 766 C CA . THR A 1 93 ? -11.557 11.203 12.009 1.00 96.25 93 THR A CA 1
ATOM 767 C C . THR A 1 93 ? -11.486 9.845 11.328 1.00 96.25 93 THR A C 1
ATOM 769 O O . THR A 1 93 ? -10.721 8.973 11.732 1.00 96.25 93 THR A O 1
ATOM 772 N N . THR A 1 94 ? -12.252 9.667 10.250 1.00 97.12 94 THR A N 1
ATOM 773 C CA . THR A 1 94 ? -12.177 8.431 9.455 1.00 97.12 94 THR A CA 1
ATOM 774 C C . THR A 1 94 ? -10.928 8.374 8.584 1.00 97.12 94 THR A C 1
ATOM 776 O O . THR A 1 94 ? -10.522 7.282 8.215 1.00 97.12 94 THR A O 1
ATOM 779 N N . GLU A 1 95 ? -10.370 9.537 8.236 1.00 97.38 95 GLU A N 1
ATOM 780 C CA . GLU A 1 95 ? -9.269 9.698 7.284 1.00 97.38 95 GLU A CA 1
ATOM 781 C C . GLU A 1 95 ? -7.987 9.003 7.745 1.00 97.38 95 GLU A C 1
ATOM 783 O O . GLU A 1 95 ? -7.567 9.160 8.891 1.00 97.38 95 GLU A O 1
ATOM 788 N N . VAL A 1 96 ? -7.349 8.285 6.819 1.00 97.31 96 VAL A N 1
ATOM 789 C CA . VAL A 1 96 ? -6.047 7.638 7.038 1.00 97.31 96 VAL A CA 1
ATOM 790 C C . VAL A 1 96 ? -4.991 8.303 6.153 1.00 97.31 96 VAL A C 1
ATOM 792 O O . VAL A 1 96 ? -5.162 8.313 4.932 1.00 97.31 96 VAL A O 1
ATOM 795 N N . PRO A 1 97 ? -3.907 8.882 6.691 1.00 96.81 97 PRO A N 1
ATOM 796 C CA . PRO A 1 97 ? -2.839 9.458 5.873 1.00 96.81 97 PRO A CA 1
ATOM 797 C C . PRO A 1 97 ? -2.250 8.439 4.885 1.00 96.81 97 PRO A C 1
ATOM 799 O O . PRO A 1 97 ? -2.124 7.257 5.198 1.00 96.81 97 PRO A O 1
ATOM 802 N N . ILE A 1 98 ? -1.866 8.878 3.681 1.00 96.25 98 ILE A N 1
ATOM 803 C CA . ILE A 1 98 ? -1.351 7.962 2.645 1.00 96.25 98 ILE A CA 1
ATOM 804 C C . ILE A 1 98 ? -0.054 7.273 3.088 1.00 96.25 98 ILE A C 1
ATOM 806 O O . ILE A 1 98 ? 0.201 6.128 2.734 1.00 96.25 98 ILE A O 1
ATOM 810 N N . GLU A 1 99 ? 0.751 7.947 3.902 1.00 96.00 99 GLU A N 1
ATOM 811 C CA . GLU A 1 99 ? 1.968 7.423 4.516 1.00 96.00 99 GLU A CA 1
ATOM 812 C C . GLU A 1 99 ? 1.720 6.341 5.579 1.00 96.00 99 GLU A C 1
ATOM 814 O O . GLU A 1 99 ? 2.663 5.642 5.943 1.00 96.00 99 GLU A O 1
ATOM 819 N N . GLU A 1 100 ? 0.486 6.189 6.067 1.00 96.44 100 GLU A N 1
ATOM 820 C CA . GLU A 1 100 ? 0.102 5.140 7.021 1.00 96.44 100 GLU A CA 1
ATOM 821 C C . GLU A 1 100 ? -0.420 3.876 6.326 1.00 96.44 100 GLU A C 1
ATOM 823 O O . GLU A 1 100 ? -0.516 2.828 6.961 1.00 96.44 100 GLU A O 1
ATOM 828 N N . ILE A 1 101 ? -0.669 3.926 5.012 1.00 97.88 101 ILE A N 1
ATOM 829 C CA . ILE A 1 101 ? -1.082 2.755 4.235 1.00 97.88 101 ILE A CA 1
ATOM 830 C C . ILE A 1 101 ? 0.110 1.817 4.054 1.00 97.88 101 ILE A C 1
ATOM 832 O O . ILE A 1 101 ? 0.982 2.043 3.214 1.00 97.88 101 ILE A O 1
ATOM 836 N N . THR A 1 102 ? 0.129 0.744 4.842 1.00 96.50 102 THR A N 1
ATOM 837 C CA . THR A 1 102 ? 1.302 -0.123 5.071 1.00 96.50 102 THR A CA 1
ATOM 838 C C . THR A 1 102 ? 1.672 -1.082 3.931 1.00 96.50 102 THR A C 1
ATOM 840 O O . THR A 1 102 ? 2.411 -2.043 4.142 1.00 96.50 102 THR A O 1
ATOM 843 N N . LEU A 1 103 ? 1.187 -0.835 2.713 1.00 97.75 103 LEU A N 1
ATOM 844 C CA . LEU A 1 103 ? 1.581 -1.609 1.538 1.00 97.75 103 LEU A CA 1
ATOM 845 C C . LEU A 1 103 ? 3.029 -1.300 1.140 1.00 97.75 103 LEU A C 1
ATOM 847 O O . LEU A 1 103 ? 3.442 -0.147 1.050 1.00 97.75 103 LEU A O 1
ATOM 851 N N . THR A 1 104 ? 3.804 -2.332 0.838 1.00 95.31 104 THR A N 1
ATOM 852 C CA . THR A 1 104 ? 5.197 -2.233 0.385 1.00 95.31 104 THR A CA 1
ATOM 853 C C . THR A 1 104 ? 5.293 -1.546 -0.978 1.00 95.31 104 THR A C 1
ATOM 855 O O . THR A 1 104 ? 6.270 -0.842 -1.249 1.00 95.31 104 THR A O 1
ATOM 858 N N . CYS A 1 105 ? 4.271 -1.699 -1.826 1.00 95.94 105 CYS A N 1
ATOM 859 C CA . CYS A 1 105 ? 4.174 -0.992 -3.098 1.00 95.94 105 CYS A CA 1
ATOM 860 C C . CYS A 1 105 ? 3.804 0.496 -2.971 1.00 95.94 105 CYS A C 1
ATOM 862 O O . CYS A 1 105 ? 3.947 1.226 -3.952 1.00 95.94 105 CYS A O 1
ATOM 864 N N . ASN A 1 106 ? 3.380 0.966 -1.789 1.00 97.50 106 ASN A N 1
ATOM 865 C CA . ASN A 1 106 ? 3.110 2.376 -1.524 1.00 97.50 106 ASN A CA 1
ATOM 866 C C . ASN A 1 106 ? 4.427 3.138 -1.259 1.00 97.50 106 ASN A C 1
ATOM 868 O O . ASN A 1 106 ? 5.048 2.959 -0.203 1.00 97.50 106 ASN A O 1
ATOM 872 N N . PRO A 1 107 ? 4.850 4.055 -2.152 1.00 96.81 107 PRO A N 1
ATOM 873 C CA . PRO A 1 107 ? 6.097 4.793 -1.974 1.00 96.81 107 PRO A CA 1
ATOM 874 C C . PRO A 1 107 ? 6.112 5.674 -0.719 1.00 96.81 107 PRO A C 1
ATOM 876 O O . PRO A 1 107 ? 7.165 5.829 -0.096 1.00 96.81 107 PRO A O 1
ATOM 879 N N . ALA A 1 108 ? 4.962 6.249 -0.344 1.00 96.25 108 ALA A N 1
ATOM 880 C CA . ALA A 1 108 ? 4.855 7.155 0.799 1.00 96.25 108 ALA A CA 1
ATOM 881 C C . ALA A 1 108 ? 5.160 6.435 2.119 1.00 96.25 108 ALA A C 1
ATOM 883 O O . ALA A 1 108 ? 5.883 6.972 2.961 1.00 96.25 108 ALA A O 1
ATOM 884 N N . TYR A 1 109 ? 4.677 5.197 2.254 1.00 96.31 109 TYR A N 1
ATOM 885 C CA . TYR A 1 109 ? 5.000 4.320 3.375 1.00 96.31 109 TYR A CA 1
ATOM 886 C C . TYR A 1 109 ? 6.445 3.806 3.295 1.00 96.31 109 TYR A C 1
ATOM 888 O O . TYR A 1 109 ? 7.214 3.960 4.246 1.00 96.31 109 TYR A O 1
ATOM 896 N N . ARG A 1 110 ? 6.856 3.264 2.138 1.00 95.25 110 ARG A N 1
ATOM 897 C CA . ARG A 1 110 ? 8.161 2.598 1.969 1.00 95.25 110 ARG A CA 1
ATOM 898 C C . ARG A 1 110 ? 9.364 3.526 2.172 1.00 95.25 110 ARG A C 1
ATOM 900 O O . ARG A 1 110 ? 10.357 3.109 2.765 1.00 95.25 110 ARG A O 1
ATOM 907 N N . TYR A 1 111 ? 9.303 4.773 1.695 1.00 94.94 111 TYR A N 1
ATOM 908 C CA . TYR A 1 111 ? 10.452 5.700 1.710 1.00 94.94 111 TYR A CA 1
ATOM 909 C C . TYR A 1 111 ? 10.291 6.908 2.651 1.00 94.94 111 TYR A C 1
ATOM 911 O O . TYR A 1 111 ? 11.246 7.684 2.834 1.00 94.94 111 TYR A O 1
ATOM 919 N N . GLY A 1 112 ? 9.111 7.047 3.262 1.00 88.44 112 GLY A N 1
ATOM 920 C CA . GLY A 1 112 ? 8.786 8.026 4.297 1.00 88.44 112 GLY A CA 1
ATOM 921 C C . GLY A 1 112 ? 8.402 9.428 3.800 1.00 88.44 112 GLY A C 1
ATOM 922 O O . GLY A 1 112 ? 8.759 9.872 2.710 1.00 88.44 112 GLY A O 1
ATOM 923 N N . ASN A 1 113 ? 7.739 10.179 4.684 1.00 77.06 113 ASN A N 1
ATOM 924 C CA . ASN A 1 113 ? 7.029 11.444 4.427 1.00 77.06 113 ASN A CA 1
ATOM 925 C C . ASN A 1 113 ? 7.888 12.716 4.237 1.00 77.06 113 ASN A C 1
ATOM 927 O O . ASN A 1 113 ? 7.361 13.826 4.215 1.00 77.06 113 ASN A O 1
ATOM 931 N N . LYS A 1 114 ? 9.217 12.598 4.120 1.00 85.69 114 LYS A N 1
ATOM 932 C CA . LYS A 1 114 ? 10.127 13.758 3.971 1.00 85.69 114 LYS A CA 1
ATOM 933 C C . LYS A 1 114 ? 10.522 14.057 2.523 1.00 85.69 114 LYS A C 1
ATOM 935 O O . LYS A 1 114 ? 11.397 14.890 2.299 1.00 85.69 114 LYS A O 1
ATOM 940 N N . LYS A 1 115 ? 9.946 13.333 1.566 1.00 92.00 115 LYS A N 1
ATOM 941 C CA . LYS A 1 115 ? 10.289 13.384 0.143 1.00 92.00 115 LYS A CA 1
ATOM 942 C C . LYS A 1 115 ? 9.105 13.887 -0.665 1.00 92.00 115 LYS A C 1
ATOM 944 O O . LYS A 1 115 ? 7.954 13.673 -0.298 1.00 92.00 115 LYS A O 1
ATOM 949 N N . THR A 1 116 ? 9.403 14.552 -1.767 1.00 94.31 116 THR A N 1
ATOM 950 C CA . THR A 1 116 ? 8.411 14.917 -2.776 1.00 94.31 116 THR A CA 1
ATOM 951 C C . THR A 1 116 ? 7.915 13.674 -3.511 1.00 94.31 116 THR A C 1
ATOM 953 O O . THR A 1 116 ? 8.629 12.679 -3.618 1.00 94.31 116 THR A O 1
ATOM 956 N N . GLU A 1 117 ? 6.717 13.749 -4.084 1.00 92.12 117 GLU A N 1
ATOM 957 C CA . GLU A 1 117 ? 6.147 12.674 -4.905 1.00 92.12 117 GLU A CA 1
ATOM 958 C C . GLU A 1 117 ? 7.112 12.221 -6.016 1.00 92.12 117 GLU A C 1
ATOM 960 O O . GLU A 1 117 ? 7.363 11.034 -6.178 1.00 92.12 117 GLU A O 1
ATOM 965 N N . SER A 1 118 ? 7.761 13.164 -6.706 1.00 94.00 118 SER A N 1
ATOM 966 C CA . SER A 1 118 ? 8.751 12.862 -7.751 1.00 94.00 118 SER A CA 1
ATOM 967 C C . SER A 1 118 ? 9.955 12.060 -7.232 1.00 94.00 118 SER A C 1
ATOM 969 O O . SER A 1 118 ? 10.439 11.148 -7.905 1.00 94.00 118 SER A O 1
ATOM 971 N N . GLU A 1 119 ? 10.440 12.366 -6.025 1.00 96.25 119 GLU A N 1
ATOM 972 C CA . GLU A 1 119 ? 11.530 11.612 -5.395 1.00 96.25 119 GLU A CA 1
ATOM 973 C C . GLU A 1 119 ? 11.082 10.204 -4.993 1.00 96.25 119 GLU A C 1
ATOM 975 O O . GLU A 1 119 ? 11.833 9.249 -5.187 1.00 96.25 119 GLU A O 1
ATOM 980 N N . LEU A 1 120 ? 9.862 10.067 -4.467 1.00 96.19 120 LEU A N 1
ATOM 981 C CA . LEU A 1 120 ? 9.274 8.775 -4.116 1.00 96.19 120 LEU A CA 1
ATOM 982 C C . LEU A 1 120 ? 9.108 7.879 -5.352 1.00 96.19 120 LEU A C 1
ATOM 984 O O . LEU A 1 120 ? 9.526 6.722 -5.331 1.00 96.19 120 LEU A O 1
ATOM 988 N N . GLU A 1 121 ? 8.587 8.428 -6.451 1.00 95.44 121 GLU A N 1
ATOM 989 C CA . GLU A 1 121 ? 8.455 7.724 -7.732 1.00 95.44 121 GLU A CA 1
ATOM 990 C C . GLU A 1 121 ? 9.811 7.302 -8.305 1.00 95.44 121 GLU A C 1
ATOM 992 O O . GLU A 1 121 ? 9.964 6.201 -8.840 1.00 95.44 121 GLU A O 1
ATOM 997 N N . ALA A 1 122 ? 10.820 8.169 -8.193 1.00 96.12 122 ALA A N 1
ATOM 998 C CA . ALA A 1 122 ? 12.168 7.853 -8.642 1.00 96.12 122 ALA A CA 1
ATOM 999 C C . ALA A 1 122 ? 12.788 6.699 -7.837 1.00 96.12 122 ALA A C 1
ATOM 1001 O O . ALA A 1 122 ? 13.431 5.839 -8.443 1.00 96.12 122 ALA A O 1
ATOM 1002 N N . LEU A 1 123 ? 12.579 6.665 -6.516 1.00 96.56 123 LEU A N 1
ATOM 1003 C CA . LEU A 1 123 ? 13.054 5.592 -5.637 1.00 96.56 123 LEU A CA 1
ATOM 1004 C C . LEU A 1 123 ? 12.336 4.272 -5.913 1.00 96.56 123 LEU A C 1
ATOM 1006 O O . LEU A 1 123 ? 13.010 3.270 -6.136 1.00 96.56 123 LEU A O 1
ATOM 1010 N N . LEU A 1 124 ? 11.000 4.287 -5.995 1.00 96.31 124 LEU A N 1
ATOM 1011 C CA . LEU A 1 124 ? 10.219 3.088 -6.312 1.00 96.31 124 LEU A CA 1
ATOM 1012 C C . LEU A 1 124 ? 10.667 2.477 -7.641 1.00 96.31 124 LEU A C 1
ATOM 1014 O O . LEU A 1 124 ? 10.899 1.270 -7.737 1.00 96.31 124 LEU A O 1
ATOM 1018 N N . ARG A 1 125 ? 10.842 3.319 -8.665 1.00 96.06 125 ARG A N 1
ATOM 1019 C CA . ARG A 1 125 ? 11.321 2.869 -9.972 1.00 96.06 125 ARG A CA 1
ATOM 1020 C C . ARG A 1 125 ? 12.732 2.297 -9.893 1.00 96.06 125 ARG A C 1
ATOM 1022 O O . ARG A 1 125 ? 12.998 1.290 -10.537 1.00 96.06 125 ARG A O 1
ATOM 1029 N N . ALA A 1 126 ? 13.635 2.944 -9.157 1.00 95.50 126 ALA A N 1
ATOM 1030 C CA . ALA A 1 126 ? 15.008 2.474 -9.014 1.00 95.50 126 ALA A CA 1
ATOM 1031 C C . ALA A 1 126 ? 15.061 1.095 -8.340 1.00 95.50 126 ALA A C 1
ATOM 1033 O O . ALA A 1 126 ? 15.702 0.203 -8.888 1.00 95.50 126 ALA A O 1
ATOM 1034 N N . ASP A 1 127 ? 14.332 0.901 -7.238 1.00 93.88 127 ASP A N 1
ATOM 1035 C CA . ASP A 1 127 ? 14.249 -0.385 -6.535 1.00 93.88 127 ASP A CA 1
ATOM 1036 C C . ASP A 1 127 ? 13.633 -1.471 -7.425 1.00 93.88 127 ASP A C 1
ATOM 1038 O O . ASP A 1 127 ? 14.203 -2.547 -7.564 1.00 93.88 127 ASP A O 1
ATOM 1042 N N . THR A 1 128 ? 12.527 -1.166 -8.113 1.00 93.31 128 THR A N 1
ATOM 1043 C CA . THR A 1 128 ? 11.855 -2.127 -9.008 1.00 93.31 128 THR A CA 1
ATOM 1044 C C . THR A 1 128 ? 12.780 -2.615 -10.129 1.00 93.31 128 THR A C 1
ATOM 1046 O O . THR A 1 128 ? 12.729 -3.776 -10.528 1.00 93.31 128 THR A O 1
ATOM 1049 N N . ILE A 1 129 ? 13.626 -1.730 -10.668 1.00 92.38 129 ILE A N 1
ATOM 1050 C CA . ILE A 1 129 ? 14.602 -2.093 -11.704 1.00 92.38 129 ILE A CA 1
ATOM 1051 C C . ILE A 1 129 ? 15.825 -2.793 -11.102 1.00 92.38 129 ILE A C 1
ATOM 1053 O O . ILE A 1 129 ? 16.399 -3.652 -11.762 1.00 92.38 129 ILE A O 1
ATOM 1057 N N . ALA A 1 130 ? 16.222 -2.459 -9.873 1.00 91.06 130 ALA A N 1
ATOM 1058 C CA . ALA A 1 130 ? 17.303 -3.149 -9.178 1.00 91.06 130 ALA A CA 1
ATOM 1059 C C . ALA A 1 130 ? 16.936 -4.605 -8.856 1.00 91.06 130 ALA A C 1
ATOM 1061 O O . ALA A 1 130 ? 17.770 -5.476 -9.056 1.00 91.06 130 ALA A O 1
ATOM 1062 N N . GLU A 1 131 ? 15.692 -4.874 -8.446 1.00 85.44 131 GLU A N 1
ATOM 1063 C CA . GLU A 1 131 ? 15.178 -6.237 -8.232 1.00 85.44 131 GLU A CA 1
ATOM 1064 C C . GLU A 1 131 ? 15.122 -7.057 -9.539 1.00 85.44 131 GLU A C 1
ATOM 1066 O O . GLU A 1 131 ? 15.126 -8.280 -9.505 1.00 85.44 131 GLU A O 1
ATOM 1071 N N . PHE A 1 132 ? 15.102 -6.407 -10.708 1.00 82.31 132 PHE A N 1
ATOM 1072 C CA . PHE A 1 132 ? 15.115 -7.087 -12.008 1.00 82.31 132 PHE A CA 1
ATOM 1073 C C . PHE A 1 132 ? 16.517 -7.543 -12.480 1.00 82.31 132 PHE A C 1
ATOM 1075 O O . PHE A 1 132 ? 16.591 -8.393 -13.371 1.00 82.31 132 PHE A O 1
ATOM 1082 N N . LEU A 1 133 ? 17.608 -6.968 -11.952 1.00 72.12 133 LEU A N 1
ATOM 1083 C CA . LEU A 1 133 ? 18.993 -7.179 -12.419 1.00 72.12 133 LEU A CA 1
ATOM 1084 C C . LEU A 1 133 ? 19.738 -8.265 -11.635 1.00 72.12 133 LEU A C 1
ATOM 1086 O O . LEU A 1 133 ? 20.441 -9.057 -12.306 1.00 72.12 133 LEU A O 1
#

Solvent-accessible surface area (backbone atoms only — not comparable to full-atom values): 7841 Å² total; per-residue (Å²): 133,89,74,81,88,77,76,94,68,86,55,70,62,56,52,53,44,54,53,52,51,52,51,52,52,47,56,51,48,30,44,35,88,87,31,95,70,42,81,59,52,59,76,73,33,75,93,35,54,55,100,41,71,70,58,12,48,54,48,44,53,50,51,39,47,54,52,48,53,50,48,46,53,48,53,24,51,47,41,40,57,51,32,63,70,71,68,33,71,92,79,54,75,42,79,69,62,71,54,68,42,82,43,74,72,29,42,43,36,65,74,39,88,89,58,55,70,70,56,35,53,52,49,51,50,50,50,59,53,57,77,71,109

Sequence (133 aa):
MSRVPVVDMDHTRPVAIAMQLREMSKSDWDAYETSWDFTTLPLLAPDHRVETLQATYARLRAHWQDMTDEMKRLEEENNRIFIDAYGLQDELTTEVPIEEITLTCNPAYRYGNKKTESELEALLRADTIAEFL

Nearest PDB structures (foldseek):
  8c45-assembly2_B  TM=9.297E-01  e=5.651E-04  Salmonella enterica subsp. enterica serovar Typhimurium str. D23580
  8c45-assembly1_A  TM=9.021E-01  e=1.328E-03  Salmonella enterica subsp. enterica sero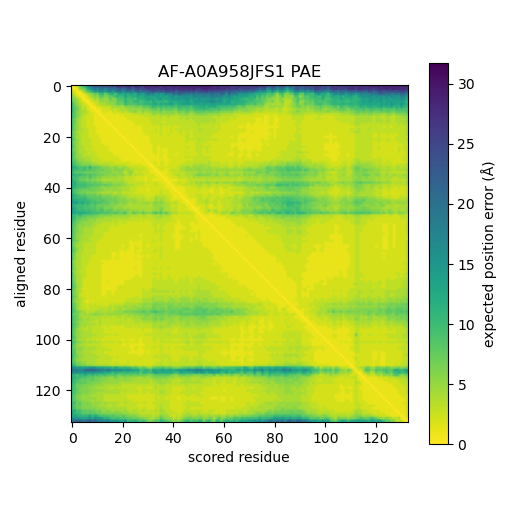var Typhimurium str. D23580

pLDDT: mean 93.8, std 6.74, range [48.03, 98.69]

Foldseek 3Di:
DDDDDDFDDDCPLVVVLVVVLVVLQVVLQLLDPPDPNNDDHQLPDPVQDDDDSVSSVVSSLVVLVVSLVVSQVSQLVSLVRVCVRVVVVVPDHSGDDSLRSCGCSRLCVVVHDPDDPVVSVVVSVVVSVVSVD

Radius of gyration: 17.97 Å; Cα contacts (8 Å, |Δi|>4): 107; chains: 1; bounding box: 42×32×60 Å

Mean predicted aligned error: 4.23 Å

Secondary structure (DSSP, 8-state):
-PPP-------HHHHHHHHHHHHHHHHHHTTSTTSTT--S-TTTSTTT--SSHHHHHHHHHHHHHHHHHHHHHHHHHHHHHHHHHHT-TTT--S---GGG---TT-HHHHH-TTS-HHHHHHHHHHHHHHTT-